Protein AF-A0A2N2FG35-F1 (afdb_monomer_lite)

Radius of gyration: 16.2 Å; chains: 1; bounding box: 44×35×30 Å

pLDDT: mean 94.17, std 6.82, range [57.66, 98.5]

Secondary structure (DSSP, 8-state):
-TTT-GGG-S---THHHHTSS-HHHHHHHHHHHHHHHHTTPPPHHHHTT--------SS---

Foldseek 3Di:
DCVVPVLQDQADPVCCVVVNDPPVRSVVRVVVSVVVVVVPDDHSCVVVPPDDDDDDDPDDDD

Structure (mmCIF, N/CA/C/O backbone):
data_AF-A0A2N2FG35-F1
#
_entry.id   AF-A0A2N2FG35-F1
#
loop_
_atom_site.group_PDB
_atom_site.id
_atom_site.type_symbol
_atom_site.label_atom_id
_atom_site.label_alt_id
_atom_site.label_comp_id
_atom_site.label_asym_id
_atom_site.label_entity_id
_atom_site.label_seq_id
_atom_site.pdbx_PDB_ins_code
_atom_site.Cartn_x
_atom_site.Cartn_y
_atom_site.Cartn_z
_atom_site.occupancy
_atom_site.B_iso_or_equiv
_atom_site.auth_seq_id
_atom_site.auth_comp_id
_atom_site.auth_asym_id
_atom_site.auth_atom_id
_atom_site.pdbx_PDB_model_num
ATOM 1 N N . THR A 1 1 ? 5.152 13.307 5.903 1.00 83.81 1 THR A N 1
ATOM 2 C CA . THR A 1 1 ? 4.032 12.332 5.941 1.00 83.81 1 THR A CA 1
ATOM 3 C C . THR A 1 1 ? 2.952 12.824 4.995 1.00 83.81 1 THR A C 1
ATOM 5 O O . THR A 1 1 ? 3.240 13.753 4.250 1.00 83.81 1 THR A O 1
ATOM 8 N N . VAL A 1 2 ? 1.738 12.270 5.006 1.00 92.50 2 VAL A N 1
ATOM 9 C CA . VAL A 1 2 ? 0.686 12.614 4.030 1.00 92.50 2 VAL A CA 1
ATOM 10 C C . VAL A 1 2 ? 0.461 14.117 3.821 1.00 92.50 2 VAL A C 1
ATOM 12 O O . VAL A 1 2 ? 0.240 14.540 2.702 1.00 92.50 2 VAL A O 1
ATOM 15 N N . ARG A 1 3 ? 0.654 14.964 4.843 1.00 92.19 3 ARG A N 1
ATOM 16 C CA . ARG A 1 3 ? 0.523 16.429 4.713 1.00 92.19 3 ARG A CA 1
ATOM 17 C C . ARG A 1 3 ? 1.507 17.078 3.723 1.00 92.19 3 ARG A C 1
ATOM 19 O O . ARG A 1 3 ? 1.223 18.150 3.210 1.00 92.19 3 ARG A O 1
ATOM 26 N N . THR A 1 4 ? 2.689 16.498 3.537 1.00 95.81 4 THR A N 1
ATOM 27 C CA . THR A 1 4 ? 3.787 17.092 2.747 1.00 95.81 4 THR A CA 1
ATOM 28 C C . THR A 1 4 ? 4.299 16.174 1.642 1.00 95.81 4 THR A C 1
ATOM 30 O O . THR A 1 4 ? 5.269 16.528 0.988 1.00 95.81 4 THR A O 1
ATOM 33 N N . MET A 1 5 ? 3.736 14.971 1.520 1.00 94.25 5 MET A N 1
ATOM 34 C CA . MET A 1 5 ? 4.145 13.927 0.574 1.00 94.25 5 MET A CA 1
ATOM 35 C C . MET A 1 5 ? 2.914 13.122 0.128 1.00 94.25 5 MET A C 1
ATOM 37 O O . MET A 1 5 ? 2.959 11.893 0.080 1.00 94.25 5 MET A O 1
ATOM 41 N N . ASN A 1 6 ? 1.770 13.782 -0.073 1.00 93.38 6 ASN A N 1
ATOM 42 C CA . ASN A 1 6 ? 0.516 13.102 -0.418 1.00 93.38 6 ASN A CA 1
ATOM 43 C C . ASN A 1 6 ? 0.608 12.372 -1.764 1.00 93.38 6 ASN A C 1
ATOM 45 O O . ASN A 1 6 ? -0.045 11.357 -1.958 1.00 93.38 6 ASN A O 1
ATOM 49 N N . GLU A 1 7 ? 1.449 12.860 -2.668 1.00 94.75 7 GLU A N 1
ATOM 50 C CA . GLU A 1 7 ? 1.749 12.258 -3.962 1.00 94.75 7 GLU A CA 1
ATOM 51 C C . GLU A 1 7 ? 2.538 10.941 -3.864 1.00 94.75 7 GLU A C 1
ATOM 53 O O . GLU A 1 7 ? 2.576 10.193 -4.833 1.00 94.75 7 GLU A O 1
ATOM 58 N N . HIS A 1 8 ? 3.120 10.633 -2.699 1.00 95.12 8 HIS A N 1
ATOM 59 C CA . HIS A 1 8 ? 3.886 9.408 -2.436 1.00 95.12 8 HIS A CA 1
ATOM 60 C C . HIS A 1 8 ? 3.115 8.381 -1.583 1.00 95.12 8 HIS A C 1
ATOM 62 O O . HIS A 1 8 ? 3.697 7.390 -1.142 1.00 95.12 8 HIS A O 1
ATOM 68 N N . ILE A 1 9 ? 1.835 8.627 -1.276 1.00 97.00 9 ILE A N 1
ATOM 69 C CA . ILE A 1 9 ? 1.038 7.801 -0.358 1.00 97.00 9 ILE A CA 1
ATOM 70 C C . ILE A 1 9 ? -0.278 7.409 -1.027 1.00 97.00 9 ILE A C 1
ATOM 72 O O . ILE A 1 9 ? -1.116 8.260 -1.305 1.00 97.00 9 ILE A O 1
ATOM 76 N N . ASP A 1 10 ? -0.488 6.108 -1.231 1.00 96.94 10 ASP A N 1
ATOM 77 C CA . ASP A 1 10 ? -1.717 5.588 -1.843 1.00 96.94 10 ASP A CA 1
ATOM 78 C C . ASP A 1 10 ? -2.935 5.593 -0.901 1.00 96.94 10 ASP A C 1
ATOM 80 O O . ASP A 1 10 ? -4.061 5.747 -1.370 1.00 96.94 10 ASP A O 1
ATOM 84 N N . VAL A 1 11 ? -2.729 5.438 0.414 1.00 97.06 11 VAL A N 1
ATOM 85 C CA . VAL A 1 11 ? -3.804 5.373 1.424 1.00 97.06 11 VAL A CA 1
ATOM 86 C C . VAL A 1 11 ? -3.460 6.250 2.628 1.00 97.06 11 VAL A C 1
ATOM 88 O O . VAL A 1 11 ? -2.443 6.036 3.289 1.00 97.06 11 VAL A O 1
ATOM 91 N N . ASP A 1 12 ? -4.317 7.224 2.944 1.00 96.75 12 ASP A N 1
ATOM 92 C CA . ASP A 1 12 ? -4.192 8.043 4.155 1.00 96.75 12 ASP A CA 1
ATOM 93 C C . ASP A 1 12 ? -4.947 7.408 5.330 1.00 96.75 12 ASP A C 1
ATOM 95 O O . ASP A 1 12 ? -6.170 7.475 5.408 1.00 96.75 12 ASP A O 1
ATOM 99 N N . VAL A 1 13 ? -4.200 6.835 6.274 1.00 96.88 13 VAL A N 1
ATOM 100 C CA . VAL A 1 13 ? -4.729 6.295 7.542 1.00 96.88 13 VAL A CA 1
ATOM 101 C C . VAL A 1 13 ? -4.396 7.189 8.745 1.00 96.88 13 VAL A C 1
ATOM 103 O O . VAL A 1 13 ? -4.440 6.756 9.896 1.00 96.88 13 VAL A O 1
ATOM 106 N N . SER A 1 14 ? -4.037 8.460 8.519 1.00 95.88 14 SER A N 1
ATOM 107 C CA . SER A 1 14 ? -3.640 9.380 9.598 1.00 95.88 14 SER A CA 1
ATOM 108 C C . SER A 1 14 ? -4.755 9.658 10.614 1.00 95.88 14 SER A C 1
ATOM 110 O O . SER A 1 14 ? -4.457 9.993 11.766 1.00 95.88 14 SER A O 1
ATOM 112 N N . GLY A 1 15 ? -6.019 9.452 10.225 1.00 96.12 15 GLY A N 1
ATOM 113 C CA . GLY A 1 15 ? -7.192 9.552 11.098 1.00 96.12 15 GLY A CA 1
ATOM 114 C C . GLY A 1 15 ? -7.169 8.584 12.287 1.00 9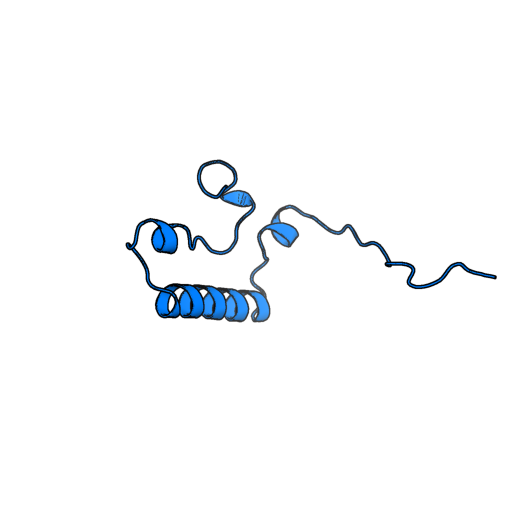6.12 15 GLY A C 1
ATOM 115 O O . GLY A 1 15 ? -7.721 8.912 13.338 1.00 96.12 15 GLY A O 1
ATOM 116 N N . VAL A 1 16 ? -6.452 7.455 12.187 1.00 97.25 16 VAL A N 1
ATOM 117 C CA . VAL A 1 16 ? -6.332 6.470 13.280 1.00 97.25 16 VAL A CA 1
ATOM 118 C C . VAL A 1 16 ? -5.735 7.102 14.537 1.00 97.25 16 VAL A C 1
ATOM 120 O O . VAL A 1 16 ? -6.250 6.938 15.642 1.00 97.25 16 VAL A O 1
ATOM 123 N N . LEU A 1 17 ? -4.678 7.905 14.382 1.00 95.81 17 LEU A N 1
ATOM 124 C CA . LEU A 1 17 ? -4.017 8.567 15.513 1.00 95.81 17 LEU A CA 1
ATOM 125 C C . LEU A 1 17 ? -4.841 9.726 16.087 1.00 95.81 17 LEU A C 1
ATOM 127 O O . LEU A 1 17 ? -4.682 10.074 17.257 1.00 95.81 17 LEU A O 1
ATOM 131 N N . ARG A 1 18 ? -5.724 10.317 15.277 1.00 95.88 18 ARG A N 1
ATOM 132 C CA . ARG A 1 18 ? -6.637 11.392 15.692 1.00 95.88 18 ARG A CA 1
ATOM 133 C C . ARG A 1 18 ? -7.955 10.866 16.262 1.00 95.88 18 ARG A C 1
ATOM 135 O O . ARG A 1 18 ? -8.744 11.666 16.752 1.00 95.88 18 ARG A O 1
ATOM 142 N N . ARG A 1 19 ? -8.169 9.541 16.251 1.00 94.81 19 ARG A N 1
ATOM 143 C CA . ARG A 1 19 ? -9.442 8.877 16.593 1.00 94.81 19 ARG A CA 1
ATOM 144 C C . ARG A 1 19 ? -10.610 9.320 15.700 1.00 94.81 19 ARG A C 1
ATOM 146 O O . ARG A 1 19 ? -11.758 9.295 16.124 1.00 94.81 19 ARG A O 1
ATOM 153 N N . GLU A 1 20 ? -10.297 9.721 14.473 1.00 97.31 20 GLU A N 1
ATOM 154 C CA . GLU A 1 20 ? -11.265 10.024 13.409 1.00 97.31 20 GLU A CA 1
ATOM 155 C C . GLU A 1 20 ? -11.616 8.765 12.597 1.00 97.31 20 GLU A C 1
ATOM 157 O O . GLU A 1 20 ? -12.577 8.772 11.839 1.00 97.31 20 GLU A O 1
ATOM 162 N N . MET A 1 21 ? -10.820 7.704 12.758 1.00 97.50 21 MET A N 1
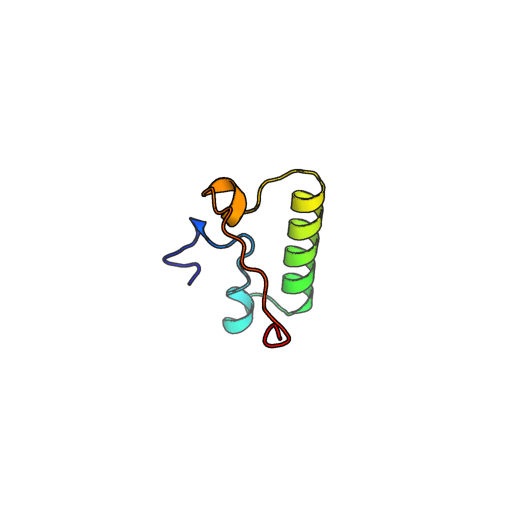ATOM 163 C CA . MET A 1 21 ? -10.918 6.414 12.079 1.00 97.50 21 MET A CA 1
ATOM 164 C C . MET A 1 21 ? -10.477 5.309 13.051 1.00 97.50 21 MET A C 1
ATOM 166 O O . MET A 1 21 ? -9.568 5.526 13.860 1.00 97.50 21 MET A O 1
ATOM 170 N N . ASN A 1 22 ? -11.092 4.132 12.988 1.00 98.06 22 ASN A N 1
ATOM 171 C CA . ASN A 1 22 ? -10.661 2.942 13.725 1.00 98.06 22 ASN A CA 1
ATOM 172 C C . ASN A 1 22 ? -9.810 1.993 12.847 1.00 98.06 22 ASN A C 1
ATOM 174 O O . ASN A 1 22 ? -9.571 2.253 11.670 1.00 98.06 22 ASN A O 1
ATOM 178 N N . LEU A 1 23 ? -9.289 0.907 13.429 1.00 98.06 23 LEU A N 1
ATOM 179 C CA . LEU A 1 23 ? -8.407 -0.017 12.702 1.00 98.06 23 LEU A CA 1
ATOM 180 C C . LEU A 1 23 ? -9.129 -0.819 11.613 1.00 98.06 23 LEU A C 1
ATOM 182 O O . LEU A 1 23 ? -8.505 -1.123 10.599 1.00 98.06 23 LEU A O 1
ATOM 186 N N . ASP A 1 24 ? -10.410 -1.130 11.803 1.00 98.31 24 ASP A N 1
ATOM 187 C CA . ASP A 1 24 ? -11.199 -1.871 10.819 1.00 98.31 24 ASP A CA 1
ATOM 188 C C . ASP A 1 24 ? -11.459 -0.992 9.588 1.00 98.31 24 ASP A C 1
ATOM 190 O O . ASP A 1 24 ? -11.169 -1.399 8.469 1.00 98.31 24 ASP A O 1
ATOM 194 N N . GLU A 1 25 ? -11.851 0.269 9.791 1.00 98.25 25 GLU A N 1
ATOM 195 C CA . GLU A 1 25 ? -12.028 1.262 8.719 1.00 98.25 25 GLU A CA 1
ATOM 196 C C . GLU A 1 25 ? -10.725 1.527 7.947 1.00 98.25 25 GLU A C 1
ATOM 198 O O . GLU A 1 25 ? -10.727 1.652 6.720 1.00 98.25 25 GLU A O 1
ATOM 203 N N . ALA A 1 26 ? -9.591 1.588 8.654 1.00 98.25 26 ALA A N 1
ATOM 204 C CA . ALA A 1 26 ? -8.278 1.709 8.024 1.00 98.25 26 ALA A CA 1
ATOM 205 C C . ALA A 1 26 ? -7.926 0.462 7.193 1.00 98.25 26 ALA A C 1
ATOM 207 O O . ALA A 1 26 ? -7.346 0.580 6.110 1.00 98.25 26 ALA A O 1
ATOM 208 N N . GLY A 1 27 ? -8.277 -0.724 7.698 1.00 98.25 27 GLY A N 1
ATOM 209 C CA . GLY A 1 27 ? -8.105 -2.000 7.010 1.00 98.25 27 GLY A CA 1
ATOM 210 C C . GLY A 1 27 ? -8.948 -2.094 5.741 1.00 98.25 27 GLY A C 1
ATOM 211 O O . GLY A 1 27 ? -8.424 -2.470 4.692 1.00 98.25 27 GLY A O 1
ATOM 212 N N . ASP A 1 28 ? -10.211 -1.679 5.806 1.00 98.38 28 ASP A N 1
ATOM 213 C CA . ASP A 1 28 ? -11.121 -1.653 4.659 1.00 98.38 28 ASP A CA 1
ATOM 214 C C . ASP A 1 28 ? -10.617 -0.704 3.563 1.00 98.38 28 ASP A C 1
ATOM 216 O O . ASP A 1 28 ? -10.551 -1.090 2.393 1.00 98.38 28 ASP A O 1
ATOM 220 N N . ALA A 1 29 ? -10.169 0.502 3.932 1.00 98.06 29 ALA A N 1
ATOM 221 C CA . ALA A 1 29 ? -9.580 1.457 2.989 1.00 98.06 29 ALA A CA 1
ATOM 222 C C . ALA A 1 29 ? -8.310 0.906 2.316 1.00 98.06 29 ALA A C 1
ATOM 224 O O . ALA A 1 29 ? -8.105 1.075 1.109 1.00 98.06 29 ALA A O 1
ATOM 225 N N . LEU A 1 30 ? -7.459 0.215 3.083 1.00 97.94 30 LEU A N 1
ATOM 226 C CA . LEU A 1 30 ? -6.263 -0.438 2.555 1.00 97.94 30 LEU A CA 1
ATOM 227 C C . LEU A 1 30 ? -6.619 -1.566 1.579 1.00 97.94 30 LEU A C 1
ATOM 229 O O . LEU A 1 30 ? -6.023 -1.661 0.502 1.00 97.94 30 LEU A O 1
ATOM 233 N N . LEU A 1 31 ? -7.592 -2.404 1.938 1.00 98.31 31 LEU A N 1
ATOM 234 C CA . LEU A 1 31 ? -8.027 -3.530 1.119 1.00 98.31 31 LEU A CA 1
ATOM 235 C C . LEU A 1 31 ? -8.659 -3.055 -0.192 1.00 98.31 31 LEU A C 1
ATOM 237 O O . LEU A 1 31 ? -8.325 -3.572 -1.260 1.00 98.31 31 LEU A O 1
ATOM 241 N N . GLU A 1 32 ? -9.519 -2.039 -0.134 1.00 98.25 32 GLU A N 1
ATOM 242 C CA . GLU A 1 32 ? -10.100 -1.425 -1.325 1.00 98.25 32 GLU A CA 1
ATOM 243 C C . GLU A 1 32 ? -9.007 -0.889 -2.258 1.00 98.25 32 GLU A C 1
ATOM 245 O O . GLU A 1 32 ? -9.046 -1.124 -3.474 1.00 98.25 32 GLU A O 1
ATOM 250 N N . MET A 1 33 ? -8.001 -0.207 -1.701 1.00 98.06 33 MET A N 1
ATOM 251 C CA . MET A 1 33 ? -6.903 0.320 -2.501 1.00 98.06 33 MET A CA 1
ATOM 252 C C . MET A 1 33 ? -6.099 -0.808 -3.162 1.00 98.06 33 MET A C 1
ATOM 254 O O . MET A 1 33 ? -5.810 -0.749 -4.358 1.00 98.06 33 MET A O 1
ATOM 258 N N . MET A 1 34 ? -5.805 -1.878 -2.421 1.00 98.19 34 MET A N 1
ATOM 259 C CA . MET A 1 34 ? -5.113 -3.056 -2.947 1.00 98.19 34 MET A CA 1
ATOM 260 C C . MET A 1 34 ? -5.874 -3.688 -4.119 1.00 98.19 34 MET A C 1
ATOM 262 O O . MET A 1 34 ? -5.268 -3.993 -5.145 1.00 98.19 34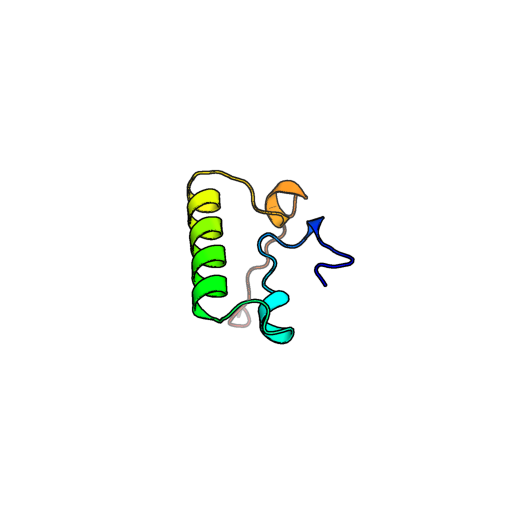 MET A O 1
ATOM 266 N N . VAL A 1 35 ? -7.197 -3.844 -4.004 1.00 98.50 35 VAL A N 1
ATOM 267 C CA . VAL A 1 35 ? -8.032 -4.407 -5.079 1.00 98.50 35 VAL A CA 1
ATOM 268 C C . VAL A 1 35 ? -8.015 -3.513 -6.319 1.00 98.50 35 VAL A C 1
ATOM 270 O O . VAL A 1 35 ? -7.865 -4.010 -7.435 1.00 98.50 35 VAL A O 1
ATOM 273 N N . ARG A 1 36 ? -8.125 -2.190 -6.161 1.00 98.12 36 ARG A N 1
ATOM 274 C CA . ARG A 1 36 ? -8.023 -1.246 -7.289 1.00 98.12 36 ARG A CA 1
ATOM 275 C C . ARG A 1 36 ? -6.653 -1.323 -7.971 1.00 98.12 36 ARG A C 1
ATOM 277 O O . ARG A 1 36 ? -6.599 -1.297 -9.199 1.00 98.12 36 ARG A O 1
ATOM 284 N N . THR A 1 37 ? -5.573 -1.449 -7.199 1.00 98.06 37 THR A N 1
ATOM 285 C CA . THR A 1 37 ? -4.217 -1.633 -7.736 1.00 98.06 37 THR A CA 1
ATOM 286 C C . THR A 1 37 ? -4.093 -2.950 -8.496 1.00 98.06 37 THR A C 1
ATOM 288 O O . THR A 1 37 ? -3.642 -2.966 -9.637 1.00 98.06 37 THR A O 1
ATOM 291 N N . ALA A 1 38 ? -4.586 -4.051 -7.923 1.00 98.19 38 ALA A N 1
ATOM 292 C CA . ALA A 1 38 ? -4.609 -5.353 -8.589 1.00 98.19 38 ALA A CA 1
ATOM 293 C C . ALA A 1 38 ? -5.421 -5.334 -9.900 1.00 98.19 38 ALA A C 1
ATOM 295 O O . ALA A 1 38 ? -5.077 -6.034 -10.848 1.00 98.19 38 ALA A O 1
ATOM 296 N N . ASN A 1 39 ? -6.452 -4.486 -9.984 1.00 98.38 39 ASN A N 1
ATOM 297 C CA . ASN A 1 39 ? -7.246 -4.254 -11.194 1.00 98.38 39 ASN A CA 1
ATOM 298 C C . ASN A 1 39 ? -6.589 -3.294 -12.210 1.00 98.38 39 ASN A C 1
ATOM 300 O O . ASN A 1 39 ? -7.233 -2.903 -13.183 1.00 98.38 39 ASN A O 1
ATOM 304 N N . GLY A 1 40 ? -5.324 -2.910 -12.013 1.00 97.44 40 GLY A N 1
ATOM 305 C CA . GLY A 1 40 ? -4.533 -2.153 -12.988 1.00 97.44 40 GLY A CA 1
ATOM 306 C C . GLY A 1 40 ? -4.445 -0.646 -12.740 1.00 97.44 40 GLY A C 1
ATOM 307 O O . GLY A 1 40 ? -3.883 0.069 -13.571 1.00 97.44 40 GLY A O 1
ATOM 308 N N . ARG A 1 41 ? -4.959 -0.131 -11.614 1.00 97.56 41 ARG A N 1
ATOM 309 C CA . ARG A 1 41 ? -4.606 1.228 -11.178 1.00 97.56 41 ARG A CA 1
ATOM 310 C C . ARG A 1 41 ? -3.137 1.240 -10.751 1.00 97.56 41 ARG A C 1
ATOM 312 O O . ARG A 1 41 ? -2.730 0.417 -9.944 1.00 97.56 41 ARG A O 1
ATOM 319 N N . LEU A 1 42 ? -2.376 2.223 -11.221 1.00 97.62 42 LEU A N 1
ATOM 320 C CA . LEU A 1 42 ? -1.004 2.432 -10.758 1.00 97.62 42 LEU A CA 1
ATOM 321 C C . LEU A 1 42 ? -0.978 2.867 -9.285 1.00 97.62 42 LEU A C 1
ATOM 323 O O . LEU A 1 42 ? -1.802 3.675 -8.845 1.00 97.62 42 LEU A O 1
ATOM 327 N N . THR A 1 43 ? -0.011 2.350 -8.538 1.00 97.62 43 THR A N 1
ATOM 328 C CA . THR A 1 43 ? 0.416 2.896 -7.244 1.00 97.62 43 THR A CA 1
ATOM 329 C C . THR A 1 43 ? 1.102 4.248 -7.426 1.00 97.62 43 THR A C 1
ATOM 331 O O . THR A 1 43 ? 1.542 4.599 -8.527 1.00 97.62 43 THR A O 1
ATOM 334 N N . ALA A 1 44 ? 1.252 5.002 -6.337 1.00 97.19 44 ALA A N 1
ATOM 335 C CA . ALA A 1 44 ? 2.033 6.235 -6.331 1.00 97.19 44 ALA A CA 1
ATOM 336 C C . ALA A 1 44 ? 3.469 5.997 -6.833 1.00 97.19 44 ALA A C 1
ATOM 338 O O . ALA A 1 44 ? 3.978 6.762 -7.651 1.00 97.19 44 ALA A O 1
ATOM 339 N N . ALA A 1 45 ? 4.098 4.895 -6.410 1.00 96.44 45 ALA A N 1
ATOM 340 C CA . ALA A 1 45 ? 5.458 4.554 -6.818 1.00 96.44 45 ALA A CA 1
ATOM 341 C C . ALA A 1 45 ? 5.569 4.330 -8.337 1.00 96.44 45 ALA A C 1
ATOM 343 O O . ALA A 1 45 ? 6.459 4.877 -8.991 1.00 96.44 45 ALA A O 1
ATOM 344 N N . GLU A 1 46 ? 4.632 3.576 -8.912 1.00 96.56 46 GLU A N 1
ATOM 345 C CA . GLU A 1 46 ? 4.595 3.302 -10.351 1.00 96.56 46 GLU A CA 1
ATOM 346 C C . GLU A 1 46 ? 4.289 4.561 -11.167 1.00 96.56 46 GLU A C 1
ATOM 348 O O . GLU A 1 46 ? 4.924 4.796 -12.197 1.00 96.56 46 GLU A O 1
ATOM 353 N N . ALA A 1 47 ? 3.349 5.390 -10.703 1.00 96.69 47 ALA A N 1
ATOM 354 C CA . ALA A 1 47 ? 2.980 6.639 -11.365 1.00 96.69 47 ALA A CA 1
ATOM 355 C C . ALA A 1 47 ? 4.135 7.657 -11.378 1.00 96.69 47 ALA A C 1
ATOM 357 O O . ALA A 1 47 ? 4.303 8.381 -12.360 1.00 96.69 47 ALA A O 1
ATOM 358 N N . LEU A 1 48 ? 4.954 7.681 -10.322 1.00 96.19 48 LEU A N 1
ATOM 359 C CA . LEU A 1 48 ? 6.161 8.509 -10.226 1.00 96.19 48 LEU A CA 1
ATOM 360 C C . LEU A 1 48 ? 7.369 7.909 -10.969 1.00 96.19 48 LEU A C 1
ATOM 362 O O . LEU A 1 48 ? 8.398 8.568 -11.105 1.00 96.19 48 LEU A O 1
ATOM 366 N N . GLY A 1 49 ? 7.242 6.690 -11.503 1.00 95.44 49 GLY A N 1
ATOM 367 C CA . GLY A 1 49 ? 8.267 6.055 -12.329 1.00 95.44 49 GLY A CA 1
ATOM 368 C C . GLY A 1 49 ? 9.367 5.334 -11.551 1.00 95.44 49 GLY A C 1
ATOM 369 O O . GLY A 1 49 ? 10.401 5.024 -12.147 1.00 95.44 49 GLY A O 1
ATOM 370 N N . HIS A 1 50 ? 9.151 5.030 -10.268 1.00 95.25 50 HIS A N 1
ATOM 371 C CA . HIS A 1 50 ? 10.072 4.207 -9.487 1.00 95.25 50 HIS A CA 1
ATOM 372 C C . HIS A 1 50 ? 10.120 2.782 -10.054 1.00 95.25 50 HIS A C 1
ATOM 374 O O . HIS A 1 50 ? 9.098 2.111 -10.203 1.00 95.25 50 HIS A O 1
ATOM 380 N N . ARG A 1 51 ? 11.320 2.338 -10.431 1.00 91.69 51 ARG A N 1
ATOM 381 C CA . ARG A 1 51 ? 11.604 1.047 -11.098 1.00 91.69 51 ARG A CA 1
ATOM 382 C C . ARG A 1 51 ? 12.875 0.387 -10.570 1.00 91.69 51 ARG A C 1
ATOM 384 O O . ARG A 1 51 ? 13.376 -0.577 -11.147 1.00 91.69 51 ARG A O 1
ATOM 391 N N . GLU A 1 52 ? 13.435 0.945 -9.510 1.00 92.25 52 GLU A N 1
ATOM 392 C CA . GLU A 1 52 ? 14.649 0.477 -8.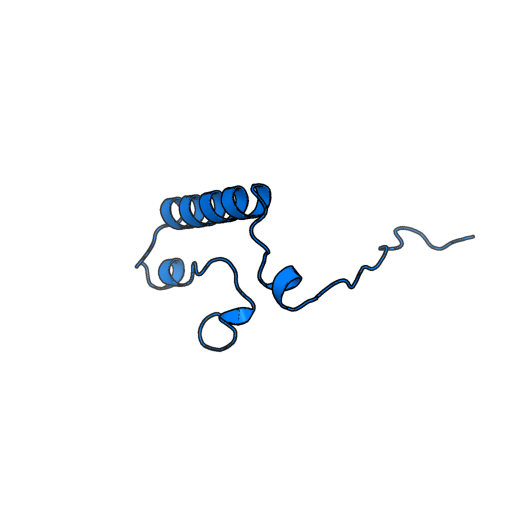878 1.00 92.25 52 GLU A CA 1
ATOM 393 C C . GLU A 1 52 ? 14.391 -0.878 -8.209 1.00 92.25 52 GLU A C 1
ATOM 395 O O . GLU A 1 52 ? 13.410 -1.061 -7.491 1.00 92.25 52 GLU A O 1
ATOM 400 N N . PHE A 1 53 ? 15.293 -1.834 -8.419 1.00 87.75 53 PHE A N 1
ATOM 401 C CA . PHE A 1 53 ? 15.284 -3.105 -7.706 1.00 87.75 53 PHE A CA 1
ATOM 402 C C . PHE A 1 53 ? 16.699 -3.440 -7.249 1.00 87.75 53 PHE A C 1
ATOM 404 O O . PHE A 1 53 ? 17.683 -3.158 -7.934 1.00 87.75 53 PHE A O 1
ATOM 411 N N . VAL A 1 54 ? 16.801 -4.057 -6.077 1.00 89.94 54 VAL A N 1
ATOM 412 C CA . VAL A 1 54 ? 18.055 -4.594 -5.556 1.00 89.94 54 VAL A CA 1
ATOM 413 C C . VAL A 1 54 ? 17.823 -6.037 -5.144 1.00 89.94 54 VAL A C 1
ATOM 415 O O . VAL A 1 54 ? 16.854 -6.352 -4.456 1.00 89.94 54 VAL A O 1
ATOM 418 N N . LEU A 1 55 ? 18.711 -6.928 -5.575 1.00 88.69 55 LEU A N 1
ATOM 419 C CA . LEU A 1 55 ? 18.726 -8.294 -5.074 1.00 88.69 55 LEU A CA 1
ATOM 420 C C . LEU A 1 55 ? 19.460 -8.296 -3.736 1.00 88.69 55 LEU A C 1
ATOM 422 O O . LEU A 1 55 ? 20.667 -8.048 -3.676 1.00 88.69 55 LEU A O 1
ATOM 426 N N . THR A 1 56 ? 18.733 -8.571 -2.656 1.00 89.56 56 THR A N 1
ATOM 427 C CA . THR A 1 56 ? 19.349 -8.778 -1.347 1.00 89.56 56 THR A CA 1
ATOM 428 C C . THR A 1 56 ? 20.209 -10.038 -1.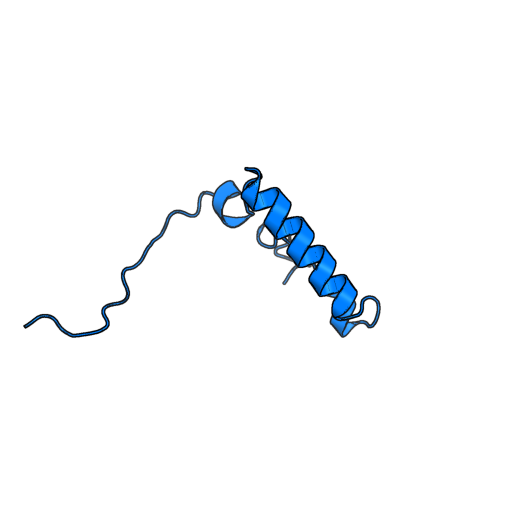405 1.00 89.56 56 THR A C 1
ATOM 430 O O . THR A 1 56 ? 19.692 -11.149 -1.523 1.00 89.56 56 THR A O 1
ATOM 433 N N . ARG A 1 57 ? 21.537 -9.882 -1.320 1.00 86.31 57 ARG A N 1
ATOM 434 C CA . ARG A 1 57 ? 22.443 -11.023 -1.135 1.00 86.31 57 ARG A CA 1
ATOM 435 C C . ARG A 1 57 ? 22.242 -11.591 0.263 1.00 86.31 57 ARG A C 1
ATOM 437 O O . ARG A 1 57 ? 22.517 -10.914 1.246 1.00 86.31 57 ARG A O 1
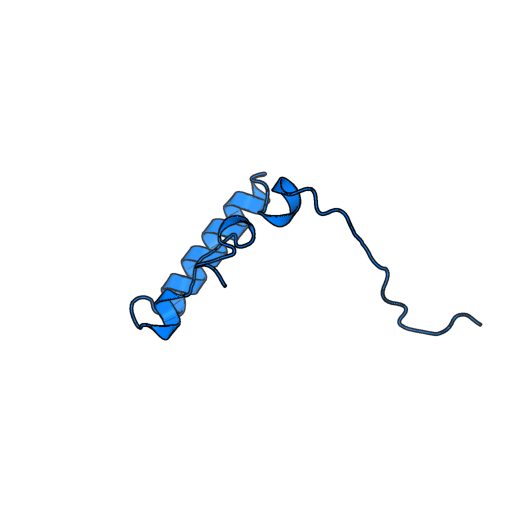ATOM 444 N N . LEU A 1 58 ? 21.785 -12.837 0.327 1.00 87.06 58 LEU A N 1
ATOM 445 C CA . LEU A 1 58 ? 21.645 -13.573 1.586 1.00 87.06 58 LEU A CA 1
ATOM 446 C C . LEU A 1 58 ? 22.962 -14.234 2.023 1.00 87.06 58 LEU A C 1
ATOM 448 O O . LEU A 1 58 ? 23.126 -14.537 3.199 1.00 87.06 58 LEU A O 1
ATOM 452 N N . TYR A 1 59 ? 23.903 -14.417 1.089 1.00 87.69 59 TYR A N 1
ATOM 453 C CA . TYR A 1 59 ? 25.218 -15.013 1.324 1.00 87.69 59 TYR A CA 1
ATOM 454 C C . TYR A 1 59 ? 26.290 -14.301 0.486 1.00 87.69 59 TYR A C 1
ATOM 456 O O . TYR A 1 59 ? 26.000 -13.778 -0.597 1.00 87.69 59 TYR A O 1
ATOM 464 N N . GLU A 1 60 ? 27.530 -14.283 0.978 1.00 78.44 60 GLU A N 1
ATOM 465 C CA . GLU A 1 60 ? 28.688 -13.901 0.168 1.00 78.44 60 GLU A CA 1
ATOM 466 C C . GLU A 1 60 ? 28.937 -14.978 -0.899 1.00 78.44 60 GLU A C 1
ATOM 468 O O . GLU A 1 60 ? 28.827 -16.174 -0.632 1.00 78.44 60 GLU A O 1
ATOM 473 N N . SER A 1 61 ? 29.209 -14.557 -2.134 1.00 72.81 61 SER A N 1
ATOM 474 C CA . SER A 1 61 ? 29.637 -15.463 -3.201 1.00 72.81 61 SER A CA 1
ATOM 475 C C . SER A 1 61 ? 31.020 -16.015 -2.859 1.00 72.81 61 SER A C 1
ATOM 477 O O . SER A 1 61 ? 31.887 -15.220 -2.494 1.00 72.81 61 SER A O 1
ATOM 479 N N . ALA A 1 62 ? 31.204 -17.335 -2.982 1.00 57.66 62 ALA A N 1
ATOM 480 C CA . ALA A 1 62 ? 32.522 -17.972 -2.933 1.00 57.66 62 ALA A CA 1
ATOM 481 C C . ALA A 1 62 ? 33.493 -17.364 -3.957 1.00 57.66 62 ALA A C 1
ATOM 483 O O . ALA A 1 62 ? 33.012 -16.929 -5.032 1.00 57.66 62 ALA A O 1
#

Sequence (62 aa):
TVRTMNEHIDVDVSGVLRREMNLDEAGDALLEMMVRTANGRLTAAEALGHREFVLTRLYESA